Protein AF-A0A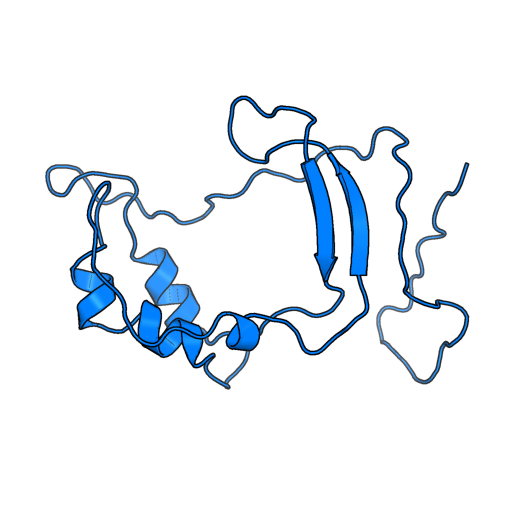212D9N6-F1 (afdb_monomer)

Structure (mmCIF, N/CA/C/O backbone):
data_AF-A0A212D9N6-F1
#
_entry.id   AF-A0A212D9N6-F1
#
loop_
_atom_site.group_PDB
_atom_site.id
_atom_site.type_symbol
_atom_site.label_atom_id
_atom_site.label_alt_id
_atom_site.label_comp_id
_atom_site.label_asym_id
_atom_site.label_entity_id
_atom_site.label_seq_id
_atom_site.pdbx_PDB_ins_code
_atom_site.Cartn_x
_atom_site.Cartn_y
_atom_site.Cartn_z
_atom_site.occupancy
_atom_site.B_iso_or_equiv
_atom_site.auth_seq_id
_atom_site.auth_comp_id
_atom_site.auth_asym_id
_atom_site.auth_atom_id
_atom_site.pdbx_PDB_model_num
ATOM 1 N N . VAL A 1 1 ? 8.526 5.507 9.173 1.00 63.38 1 VAL A N 1
ATOM 2 C CA . VAL A 1 1 ? 9.831 5.031 8.659 1.00 63.38 1 VAL A CA 1
ATOM 3 C C . VAL A 1 1 ? 10.635 4.577 9.859 1.00 63.38 1 VAL A C 1
ATOM 5 O O . VAL A 1 1 ? 10.752 5.368 10.783 1.00 63.38 1 VAL A O 1
ATOM 8 N N . SER A 1 2 ? 11.075 3.321 9.875 1.00 81.31 2 SER A N 1
ATOM 9 C CA . SER A 1 2 ? 11.912 2.747 10.941 1.00 81.31 2 SER A CA 1
ATOM 10 C C . SER A 1 2 ? 13.316 2.475 10.405 1.00 81.31 2 SER A C 1
ATOM 12 O O . SER A 1 2 ? 13.505 2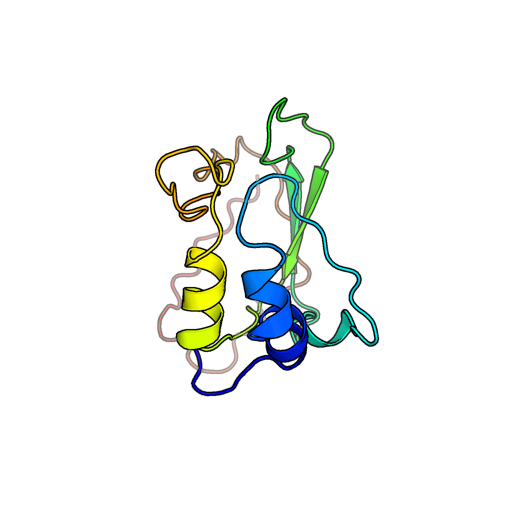.407 9.188 1.00 81.31 2 SER A O 1
ATOM 14 N N . ASP A 1 3 ? 14.274 2.300 11.307 1.00 81.25 3 ASP A N 1
ATOM 15 C CA . ASP A 1 3 ? 15.609 1.793 10.982 1.00 81.25 3 ASP A CA 1
ATOM 16 C C . ASP A 1 3 ? 15.608 0.264 10.811 1.00 81.25 3 ASP A C 1
ATOM 18 O O . ASP A 1 3 ? 16.469 -0.293 10.133 1.00 81.25 3 ASP A O 1
ATOM 22 N N . SER A 1 4 ? 14.599 -0.425 11.359 1.00 84.25 4 SER A N 1
ATOM 23 C CA . SER A 1 4 ? 14.404 -1.864 11.176 1.00 84.25 4 SER A CA 1
ATOM 24 C C . SER A 1 4 ? 13.761 -2.193 9.824 1.00 84.25 4 SER A C 1
ATOM 26 O O . SER A 1 4 ? 12.727 -1.640 9.440 1.00 84.25 4 SER A O 1
ATOM 28 N N . SER A 1 5 ? 14.381 -3.120 9.089 1.00 86.75 5 SER A N 1
ATOM 29 C CA . SER A 1 5 ? 13.873 -3.619 7.808 1.00 86.75 5 SER A CA 1
ATOM 30 C C . SER A 1 5 ? 12.786 -4.669 7.986 1.00 86.75 5 SER A C 1
ATOM 32 O O . SER A 1 5 ? 12.951 -5.587 8.787 1.00 86.75 5 SER A O 1
ATOM 34 N N . ASN A 1 6 ? 11.724 -4.584 7.184 1.00 91.81 6 ASN A N 1
ATOM 35 C CA . ASN A 1 6 ? 10.702 -5.625 7.121 1.00 91.81 6 ASN A CA 1
ATOM 36 C C . ASN A 1 6 ? 11.214 -6.843 6.302 1.00 91.81 6 ASN A C 1
ATOM 38 O O . ASN A 1 6 ? 11.571 -6.652 5.133 1.00 91.81 6 ASN A O 1
ATOM 42 N N . PRO A 1 7 ? 11.268 -8.072 6.857 1.00 91.75 7 PRO A N 1
ATOM 43 C CA . PRO A 1 7 ? 11.833 -9.237 6.164 1.00 91.75 7 PRO A CA 1
ATOM 44 C C . PRO A 1 7 ? 11.077 -9.640 4.892 1.00 91.75 7 PRO A C 1
ATOM 46 O O . PRO A 1 7 ? 11.713 -9.981 3.891 1.00 91.75 7 PRO A O 1
ATOM 49 N N . PHE A 1 8 ? 9.746 -9.524 4.887 1.00 94.38 8 PHE A N 1
ATOM 50 C CA . PHE A 1 8 ? 8.919 -9.780 3.708 1.00 94.38 8 PHE A CA 1
ATOM 51 C C . PHE A 1 8 ? 9.327 -8.864 2.555 1.00 94.38 8 PHE A C 1
ATOM 53 O O . PHE A 1 8 ? 9.619 -9.328 1.452 1.00 94.38 8 PHE A O 1
ATOM 60 N N . LEU A 1 9 ? 9.430 -7.559 2.823 1.00 93.19 9 LEU A N 1
ATOM 61 C CA . LEU A 1 9 ? 9.839 -6.588 1.811 1.00 93.19 9 LEU A CA 1
ATOM 62 C C . LEU A 1 9 ? 11.302 -6.744 1.396 1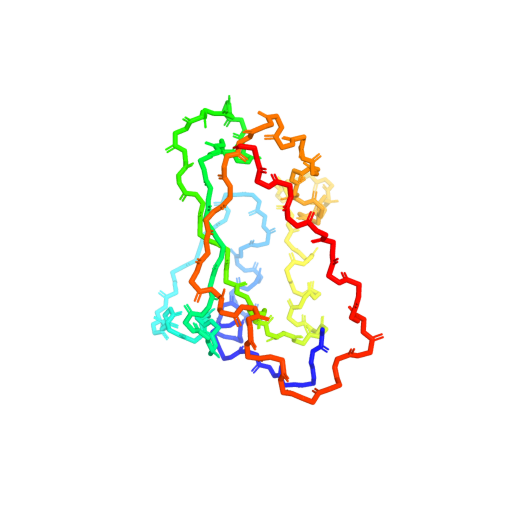.00 93.19 9 LEU A C 1
ATOM 64 O O . LEU A 1 9 ? 11.614 -6.479 0.243 1.00 93.19 9 LEU A O 1
ATOM 68 N N . ASN A 1 10 ? 12.198 -7.207 2.272 1.00 92.06 10 ASN A N 1
ATOM 69 C CA . ASN A 1 10 ? 13.574 -7.518 1.868 1.00 92.06 10 ASN A CA 1
ATOM 70 C C . ASN A 1 10 ? 13.618 -8.636 0.823 1.00 92.06 10 ASN A C 1
ATOM 72 O O . ASN A 1 10 ? 14.399 -8.561 -0.122 1.00 92.06 10 ASN A O 1
ATOM 76 N N . ARG A 1 11 ? 12.776 -9.663 0.976 1.00 92.31 11 ARG A N 1
ATOM 77 C CA . ARG A 1 11 ? 12.683 -10.754 -0.000 1.00 92.31 11 ARG A CA 1
ATOM 78 C C . ARG A 1 11 ? 11.992 -10.312 -1.285 1.00 92.31 11 ARG A C 1
ATOM 80 O O . ARG A 1 11 ? 12.460 -10.661 -2.360 1.00 92.31 11 ARG A O 1
ATOM 87 N N . MET A 1 12 ? 10.931 -9.517 -1.176 1.00 93.25 12 MET A N 1
ATOM 88 C CA . MET A 1 12 ? 10.166 -9.041 -2.331 1.00 93.25 12 MET A CA 1
ATOM 89 C C . MET A 1 12 ? 10.893 -7.954 -3.140 1.00 93.25 12 MET A C 1
ATOM 91 O O . MET A 1 12 ? 10.772 -7.911 -4.356 1.00 93.25 12 MET A O 1
ATOM 95 N N . LEU A 1 13 ? 11.637 -7.060 -2.487 1.00 92.50 13 LEU A N 1
ATOM 96 C CA . LEU A 1 13 ? 12.242 -5.868 -3.100 1.00 92.50 13 LEU A CA 1
ATOM 97 C C . LEU A 1 13 ? 13.772 -5.949 -3.177 1.00 92.50 13 LEU A C 1
ATOM 99 O O . LEU A 1 13 ? 14.449 -4.918 -3.222 1.00 92.50 13 LEU A O 1
ATOM 103 N N . ASN A 1 14 ? 14.336 -7.160 -3.170 1.00 91.31 14 ASN A N 1
ATOM 104 C CA . ASN A 1 14 ? 15.764 -7.337 -3.422 1.00 91.31 14 ASN A CA 1
ATOM 105 C C . ASN A 1 14 ? 16.128 -6.923 -4.859 1.00 91.31 14 ASN A C 1
ATOM 107 O O . ASN A 1 14 ? 15.270 -6.778 -5.733 1.00 91.31 14 ASN A O 1
ATOM 111 N N . ARG A 1 15 ? 17.429 -6.739 -5.103 1.00 90.38 15 ARG A N 1
ATOM 112 C CA . ARG A 1 15 ? 17.956 -6.267 -6.390 1.00 90.38 15 ARG A CA 1
ATOM 113 C C . ARG A 1 15 ? 17.534 -7.151 -7.570 1.00 90.38 15 ARG A C 1
ATOM 115 O O . ARG A 1 15 ? 17.185 -6.626 -8.626 1.00 90.38 15 ARG A O 1
ATOM 122 N N . ASP A 1 16 ? 17.547 -8.466 -7.392 1.00 90.19 16 ASP A N 1
ATOM 123 C CA . ASP A 1 16 ? 17.230 -9.412 -8.466 1.00 90.19 16 ASP A CA 1
ATOM 124 C C . ASP A 1 16 ? 15.751 -9.375 -8.838 1.00 90.19 16 ASP A C 1
ATOM 126 O O . ASP A 1 16 ? 15.406 -9.483 -10.011 1.00 90.19 16 ASP A O 1
ATOM 130 N N . THR A 1 17 ? 14.878 -9.181 -7.851 1.00 92.69 17 THR A N 1
ATOM 131 C CA . THR A 1 17 ? 13.437 -9.083 -8.075 1.00 92.69 17 THR A CA 1
ATOM 132 C C . THR A 1 17 ? 13.095 -7.736 -8.682 1.00 92.69 17 THR A C 1
ATOM 134 O O . THR A 1 17 ? 12.491 -7.699 -9.748 1.00 92.69 17 THR A O 1
ATOM 137 N N . ILE A 1 18 ? 13.518 -6.631 -8.052 1.00 92.50 18 ILE A N 1
ATOM 138 C CA . ILE A 1 18 ? 13.098 -5.281 -8.452 1.00 92.50 18 ILE A CA 1
ATOM 139 C C . ILE A 1 18 ? 13.480 -4.971 -9.901 1.00 92.50 18 ILE A C 1
ATOM 141 O O . ILE A 1 18 ? 12.681 -4.404 -10.634 1.00 92.50 18 ILE A O 1
ATOM 145 N N . THR A 1 19 ? 14.659 -5.421 -10.346 1.00 92.19 19 THR A N 1
ATOM 146 C CA . THR A 1 19 ? 15.127 -5.219 -11.726 1.00 92.19 19 THR A CA 1
ATOM 147 C C . THR A 1 19 ? 14.305 -5.997 -12.752 1.00 92.19 19 THR A C 1
ATOM 149 O O . THR A 1 19 ? 14.168 -5.537 -13.883 1.00 92.19 19 THR A O 1
ATOM 152 N N . ARG A 1 20 ? 13.704 -7.126 -12.358 1.00 94.69 20 ARG A N 1
ATOM 153 C CA . ARG A 1 20 ? 12.852 -7.970 -13.209 1.00 94.69 20 ARG A CA 1
ATOM 154 C C . ARG A 1 20 ? 11.383 -7.568 -13.223 1.00 94.69 20 ARG A C 1
ATOM 156 O O . ARG A 1 20 ? 10.654 -8.131 -14.024 1.00 94.69 20 ARG A O 1
ATOM 163 N N . ILE A 1 21 ? 10.955 -6.663 -12.338 1.00 94.88 21 ILE A N 1
ATOM 164 C CA . ILE A 1 21 ? 9.569 -6.170 -12.243 1.00 94.88 21 ILE A CA 1
ATOM 165 C C . ILE A 1 21 ? 9.468 -4.652 -12.440 1.00 94.88 21 ILE A C 1
ATOM 167 O O . ILE A 1 21 ? 8.518 -4.025 -11.980 1.00 94.88 21 ILE A O 1
ATOM 171 N N . THR A 1 22 ? 10.479 -4.041 -13.064 1.00 95.38 22 THR A N 1
ATOM 172 C CA . THR A 1 22 ? 10.609 -2.578 -13.126 1.00 95.38 22 THR A CA 1
ATOM 173 C C . THR A 1 22 ? 9.488 -1.945 -13.946 1.00 95.38 22 THR A C 1
ATOM 175 O O . THR A 1 22 ? 9.017 -0.867 -13.587 1.00 95.38 22 THR A O 1
ATOM 178 N N . TYR A 1 23 ? 9.069 -2.572 -15.045 1.00 96.44 23 TYR A N 1
ATOM 179 C CA . TYR A 1 23 ? 8.144 -1.986 -16.009 1.00 96.44 23 TYR A CA 1
ATOM 180 C C . TYR A 1 23 ? 6.767 -2.646 -15.980 1.00 96.44 23 TYR A C 1
ATOM 182 O O . TYR A 1 23 ? 6.556 -3.740 -15.456 1.00 96.44 23 TYR A O 1
ATOM 190 N N . LYS A 1 24 ? 5.790 -1.955 -16.569 1.00 95.31 24 LYS A N 1
ATOM 191 C CA . LYS A 1 24 ? 4.420 -2.451 -16.681 1.00 95.31 24 LYS A CA 1
ATOM 192 C C . LYS A 1 24 ? 4.382 -3.819 -17.371 1.00 95.31 24 LYS A C 1
ATOM 194 O O . LYS A 1 24 ? 4.924 -3.973 -18.461 1.00 95.31 24 LYS A O 1
ATOM 199 N N . ASN A 1 25 ? 3.620 -4.740 -16.779 1.00 94.81 25 ASN A N 1
ATOM 200 C CA . ASN A 1 25 ? 3.426 -6.136 -17.199 1.00 94.81 25 ASN A CA 1
ATOM 201 C C . ASN A 1 25 ? 4.626 -7.067 -16.979 1.00 94.81 25 ASN A C 1
ATOM 203 O O . ASN A 1 25 ? 4.515 -8.252 -17.295 1.00 94.81 25 ASN A O 1
ATOM 207 N N . ASP A 1 26 ? 5.726 -6.578 -16.408 1.00 94.94 26 ASP A N 1
ATOM 208 C CA . ASP A 1 26 ? 6.781 -7.463 -15.938 1.00 94.94 26 ASP A CA 1
ATOM 209 C C . ASP A 1 26 ? 6.264 -8.350 -14.793 1.00 94.94 26 ASP A C 1
ATOM 211 O O . ASP A 1 26 ? 5.426 -7.945 -13.981 1.00 94.94 26 ASP A O 1
ATOM 215 N N . ALA A 1 27 ? 6.782 -9.574 -14.710 1.00 93.50 27 ALA A N 1
ATOM 216 C CA . ALA A 1 27 ? 6.417 -10.528 -13.673 1.00 93.50 27 ALA A CA 1
ATOM 217 C C . ALA A 1 27 ? 7.619 -11.385 -13.269 1.00 93.50 27 ALA A C 1
ATOM 219 O O . ALA A 1 27 ? 8.444 -11.771 -14.098 1.00 93.50 27 ALA A O 1
ATOM 220 N N . TYR A 1 28 ? 7.689 -11.725 -11.983 1.00 93.00 28 TYR A N 1
ATOM 221 C CA . TYR A 1 28 ? 8.726 -12.590 -11.433 1.00 93.00 28 TYR A CA 1
ATOM 222 C C . TYR A 1 28 ? 8.140 -13.534 -10.384 1.00 93.00 28 TYR A C 1
ATOM 224 O O . TYR A 1 28 ? 7.363 -13.116 -9.525 1.00 93.00 28 TYR A O 1
ATOM 232 N N . LEU A 1 29 ? 8.508 -14.816 -10.454 1.00 92.81 29 LEU A N 1
ATOM 233 C CA . LEU A 1 29 ? 8.061 -15.815 -9.489 1.00 92.81 29 LEU A CA 1
ATOM 234 C C . LEU A 1 29 ? 8.835 -15.656 -8.177 1.00 92.81 29 LEU A C 1
ATOM 236 O O . LEU A 1 29 ? 10.050 -15.845 -8.139 1.00 92.81 29 LEU A O 1
ATOM 240 N N . LEU A 1 30 ? 8.113 -15.368 -7.097 1.00 91.56 30 LEU A N 1
ATOM 241 C CA . LEU A 1 30 ? 8.654 -15.321 -5.742 1.00 91.56 30 LEU A CA 1
ATOM 242 C C . LEU A 1 30 ? 8.297 -16.593 -4.973 1.00 91.56 30 LEU A C 1
ATOM 244 O O . LEU A 1 30 ? 7.197 -17.127 -5.104 1.00 91.56 30 LEU A O 1
ATOM 248 N N . GLN A 1 31 ? 9.230 -17.066 -4.148 1.00 91.19 31 GLN A N 1
ATOM 249 C CA . GLN A 1 31 ? 9.057 -18.230 -3.278 1.00 91.19 31 GLN A CA 1
ATOM 250 C C . GLN A 1 31 ? 9.436 -17.870 -1.837 1.00 91.19 31 GLN A C 1
ATOM 252 O O . GLN A 1 31 ? 10.237 -16.964 -1.608 1.00 91.19 31 GLN A O 1
ATOM 257 N N . GLY A 1 32 ? 8.862 -18.580 -0.862 1.00 89.50 32 GLY A N 1
ATOM 258 C CA . GLY A 1 32 ? 9.216 -18.412 0.554 1.00 89.50 32 GLY A CA 1
ATOM 259 C C . GLY A 1 32 ? 8.766 -17.084 1.176 1.00 89.50 32 GLY A C 1
ATOM 260 O O . GLY A 1 32 ? 9.440 -16.557 2.058 1.00 89.50 32 GLY A O 1
ATOM 261 N N . LEU A 1 33 ? 7.650 -16.518 0.711 1.00 92.19 33 LEU A N 1
ATOM 262 C CA . LEU A 1 33 ? 7.030 -15.349 1.336 1.00 92.19 33 LEU A CA 1
ATOM 263 C C . LEU A 1 33 ? 6.030 -15.791 2.413 1.00 92.19 33 LEU A C 1
ATOM 265 O O . LEU A 1 33 ? 5.138 -16.586 2.126 1.00 92.19 33 LEU A O 1
ATOM 269 N N . ASN A 1 34 ? 6.152 -15.241 3.625 1.00 92.69 34 ASN A N 1
ATOM 270 C CA . ASN A 1 34 ? 5.163 -15.402 4.692 1.00 92.69 34 ASN A CA 1
ATOM 271 C C . ASN A 1 34 ? 4.382 -14.094 4.892 1.00 92.69 34 ASN A C 1
ATOM 273 O O . ASN A 1 34 ? 4.957 -13.088 5.302 1.00 92.69 34 ASN A O 1
ATOM 277 N N . ILE A 1 35 ? 3.075 -14.113 4.625 1.00 91.12 35 ILE A N 1
ATOM 278 C CA . ILE A 1 35 ? 2.194 -12.938 4.748 1.00 91.12 35 ILE A CA 1
ATOM 279 C C . ILE A 1 35 ? 2.087 -12.449 6.200 1.00 91.12 35 ILE A C 1
ATOM 281 O O . ILE A 1 35 ? 1.890 -11.255 6.419 1.00 91.12 35 ILE A O 1
ATOM 285 N N . GLU A 1 36 ? 2.276 -13.321 7.193 1.00 91.94 36 GLU A N 1
ATOM 286 C CA . GLU A 1 36 ? 2.232 -12.934 8.610 1.00 91.94 36 GLU A CA 1
ATOM 287 C C . GLU A 1 36 ? 3.283 -11.870 8.964 1.00 91.94 36 GLU A C 1
ATOM 289 O O . GLU A 1 36 ? 3.058 -11.052 9.848 1.00 91.94 36 GLU A O 1
ATOM 294 N N . GLU A 1 37 ? 4.394 -11.793 8.226 1.00 91.31 37 GLU A N 1
ATOM 295 C CA . GLU A 1 37 ? 5.429 -10.767 8.421 1.00 91.31 37 GLU A CA 1
ATOM 296 C C . GLU A 1 37 ? 5.013 -9.358 7.954 1.00 91.31 37 GLU A C 1
ATOM 298 O O . GLU A 1 37 ? 5.692 -8.369 8.251 1.00 91.31 37 GLU A O 1
ATOM 303 N N . LEU A 1 38 ? 3.919 -9.251 7.195 1.00 91.88 38 LEU A N 1
ATOM 304 C CA . LEU A 1 38 ? 3.252 -7.984 6.891 1.00 91.88 38 LEU A CA 1
ATOM 305 C C . LEU A 1 38 ? 2.099 -7.692 7.850 1.00 91.88 38 LEU A C 1
ATOM 307 O O . LEU A 1 38 ? 1.536 -6.600 7.803 1.00 91.88 38 LEU A O 1
ATOM 311 N N . TYR A 1 39 ? 1.713 -8.642 8.697 1.00 91.44 39 TYR A N 1
ATOM 312 C CA . TYR A 1 39 ? 0.618 -8.420 9.619 1.00 91.44 39 TYR A CA 1
ATOM 313 C C . TYR A 1 39 ? 1.100 -7.545 10.786 1.00 91.44 39 TYR A C 1
ATOM 315 O O . TYR A 1 39 ? 2.085 -7.884 11.445 1.00 91.44 39 TYR A O 1
ATOM 323 N N . PRO A 1 40 ? 0.458 -6.398 11.070 1.00 91.88 40 PRO A N 1
ATOM 324 C CA . PRO A 1 40 ? 0.843 -5.586 12.213 1.00 91.88 40 PRO A CA 1
ATOM 325 C C . PRO A 1 40 ? 0.598 -6.338 13.523 1.00 91.88 40 PRO A C 1
ATOM 327 O O . PRO A 1 40 ? -0.413 -7.014 13.679 1.00 91.88 40 PRO A O 1
ATOM 330 N N . GLU A 1 41 ? 1.472 -6.153 14.510 1.00 90.31 41 GLU A N 1
ATOM 331 C CA . GLU A 1 41 ? 1.317 -6.726 15.856 1.00 90.31 41 GLU A CA 1
ATOM 332 C C . GLU A 1 41 ? 0.209 -6.002 16.650 1.00 90.31 41 GLU A C 1
ATOM 334 O O . GLU A 1 41 ? 0.461 -5.277 17.618 1.00 90.31 41 GLU A O 1
ATOM 339 N N . THR A 1 42 ? -1.032 -6.114 16.189 1.00 91.25 42 THR A N 1
ATOM 340 C CA . THR A 1 42 ? -2.221 -5.614 16.865 1.00 91.25 42 THR A CA 1
ATOM 341 C C . THR A 1 42 ? -3.437 -6.426 16.440 1.00 91.25 42 THR A C 1
ATOM 343 O O . THR A 1 42 ? -3.560 -6.832 15.288 1.00 91.25 42 THR A O 1
ATOM 346 N N . SER A 1 43 ? -4.362 -6.638 17.368 1.00 92.88 43 SER A N 1
ATOM 347 C CA . SER A 1 43 ? -5.713 -7.108 17.057 1.00 92.88 43 SER A CA 1
ATOM 348 C C . SER A 1 43 ? -6.700 -5.951 16.916 1.00 92.88 43 SER A C 1
ATOM 350 O O . SER A 1 43 ? -7.847 -6.181 16.552 1.00 92.88 43 SER A O 1
ATOM 352 N N . SER A 1 44 ? -6.281 -4.718 17.206 1.00 94.62 44 SER A N 1
ATOM 353 C CA . SER A 1 44 ? -7.128 -3.532 17.153 1.00 94.62 44 SER A CA 1
ATOM 354 C C . SER A 1 44 ? -7.323 -3.065 15.715 1.00 94.62 44 SER A C 1
ATOM 356 O O . SER A 1 44 ? -6.350 -2.861 14.989 1.00 94.62 44 SER A O 1
ATOM 358 N N . PHE A 1 45 ? -8.569 -2.833 15.315 1.00 96.00 45 PHE A N 1
ATOM 359 C CA . PHE A 1 45 ? -8.914 -2.367 13.977 1.00 96.00 45 PHE A CA 1
ATOM 360 C C . PHE A 1 45 ? -10.162 -1.482 13.974 1.00 96.00 45 PHE A C 1
ATOM 362 O O . PHE A 1 45 ? -10.955 -1.447 14.918 1.00 96.00 45 PHE A O 1
ATOM 369 N N . ILE A 1 46 ? -10.345 -0.778 12.865 1.00 96.38 46 ILE A N 1
ATOM 370 C CA . ILE A 1 46 ? -11.553 -0.039 12.514 1.00 96.38 46 ILE A CA 1
ATOM 371 C C . ILE 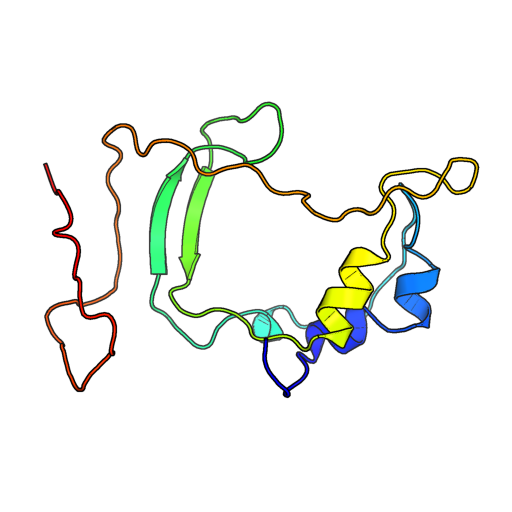A 1 46 ? -12.144 -0.677 11.255 1.00 96.38 46 ILE A C 1
ATOM 373 O O . ILE A 1 46 ? -11.402 -1.076 10.361 1.00 96.38 46 ILE A O 1
ATOM 377 N N . THR A 1 47 ? -13.468 -0.781 11.170 1.00 97.38 47 THR A N 1
ATOM 378 C CA . THR A 1 47 ? -14.166 -1.350 10.014 1.00 97.38 47 THR A CA 1
ATOM 379 C C . THR A 1 47 ? -15.370 -0.516 9.591 1.00 97.38 47 THR A C 1
ATOM 381 O O . THR A 1 47 ? -16.039 0.092 10.431 1.00 97.38 47 THR A O 1
ATOM 384 N N . TYR A 1 48 ? -15.601 -0.444 8.279 1.00 96.44 48 TYR A N 1
ATOM 385 C CA . TYR A 1 48 ? -16.718 0.274 7.664 1.00 96.44 48 TYR A CA 1
ATOM 386 C C . TYR A 1 48 ? -16.989 -0.231 6.238 1.00 96.44 48 TYR A C 1
ATOM 388 O O . TYR A 1 48 ? -16.086 -0.742 5.567 1.00 96.44 48 TYR A O 1
ATOM 396 N N . ASP A 1 49 ? -18.210 -0.013 5.758 1.00 96.50 49 ASP A N 1
ATOM 397 C CA . ASP A 1 49 ? -18.612 -0.348 4.390 1.00 96.50 49 ASP A CA 1
ATOM 398 C C . ASP A 1 49 ? -18.158 0.754 3.422 1.00 96.50 49 ASP A C 1
ATOM 400 O O . ASP A 1 49 ? -18.309 1.958 3.669 1.00 96.50 49 ASP A O 1
ATOM 404 N N . GLY A 1 50 ? -17.573 0.377 2.294 1.00 96.12 50 GLY A N 1
ATOM 405 C CA . GLY A 1 50 ? -17.027 1.329 1.340 1.00 96.12 50 GLY A CA 1
ATOM 406 C C . GLY A 1 50 ? -16.906 0.786 -0.072 1.00 96.12 50 GLY A C 1
ATOM 407 O O . GLY A 1 50 ? -17.515 -0.211 -0.449 1.00 96.12 50 GLY A O 1
ATOM 408 N N . SER A 1 51 ? -16.101 1.485 -0.869 1.00 97.19 51 SER A N 1
ATOM 409 C CA . SER A 1 51 ? -15.845 1.141 -2.264 1.00 97.19 51 SER A CA 1
ATOM 410 C C . SER A 1 51 ? -14.429 0.653 -2.506 1.00 97.19 51 SER A C 1
ATOM 412 O O . SER A 1 51 ? -13.525 0.864 -1.693 1.00 97.19 51 SER A O 1
ATOM 414 N N . MET A 1 52 ? -14.232 0.039 -3.671 1.00 97.38 52 MET A N 1
ATOM 415 C CA . MET A 1 52 ? -12.908 -0.141 -4.253 1.00 97.38 52 MET A CA 1
ATOM 416 C C . MET A 1 52 ? -12.218 1.223 -4.443 1.00 97.38 52 MET A C 1
ATOM 418 O O . MET A 1 52 ? -12.835 2.218 -4.834 1.00 97.38 52 MET A O 1
ATOM 422 N N . THR A 1 53 ? -10.913 1.282 -4.176 1.00 97.00 53 THR A N 1
ATOM 423 C CA . THR A 1 53 ? -10.086 2.487 -4.389 1.00 97.00 53 THR A CA 1
ATOM 424 C C . THR A 1 53 ? -9.577 2.623 -5.822 1.00 97.00 53 THR A C 1
ATOM 426 O O . THR A 1 53 ? -8.951 3.628 -6.149 1.00 97.00 53 THR A O 1
ATOM 429 N N . ILE A 1 54 ? -9.882 1.644 -6.673 1.00 96.38 54 ILE A N 1
ATOM 430 C CA . ILE A 1 54 ? -9.591 1.634 -8.104 1.00 96.38 54 ILE A CA 1
ATOM 431 C C . ILE A 1 54 ? -10.902 1.669 -8.905 1.00 96.38 54 ILE A C 1
ATOM 433 O O . ILE A 1 54 ? -11.914 1.133 -8.434 1.00 96.38 54 ILE A O 1
ATOM 437 N N . PRO A 1 55 ? -10.914 2.274 -10.107 1.00 96.88 55 PRO A N 1
ATOM 438 C CA . PRO A 1 55 ? -12.064 2.209 -11.003 1.00 96.88 55 PRO A CA 1
ATOM 439 C C . PRO A 1 55 ? -12.513 0.759 -11.255 1.00 96.88 55 PRO A C 1
ATOM 441 O O . PRO A 1 55 ? -11.657 -0.120 -11.372 1.00 96.88 55 PRO A O 1
ATOM 444 N N . PRO A 1 56 ? -13.829 0.490 -11.348 1.00 96.50 56 PRO A N 1
ATOM 445 C CA . PRO A 1 56 ? -14.948 1.443 -11.412 1.00 96.50 56 PRO A CA 1
ATOM 446 C C . PRO A 1 56 ? -15.525 1.862 -10.041 1.00 96.50 56 PRO A C 1
ATOM 448 O O . PRO A 1 56 ? -16.642 2.365 -9.980 1.00 96.50 56 PRO A O 1
ATOM 451 N N . CYS A 1 57 ? -14.776 1.699 -8.944 1.00 95.62 57 CYS A N 1
ATOM 452 C CA . CYS A 1 57 ? -15.141 2.202 -7.611 1.00 95.62 57 CYS A CA 1
ATOM 453 C C . CYS A 1 57 ? -16.426 1.591 -7.013 1.00 95.62 57 CYS A C 1
ATOM 455 O O . CYS A 1 57 ? -17.146 2.279 -6.290 1.00 95.62 57 CYS A O 1
ATOM 457 N N . TYR A 1 58 ? -16.715 0.312 -7.279 1.00 97.38 58 TYR A N 1
ATOM 458 C CA . TYR A 1 58 ? -17.903 -0.364 -6.739 1.00 97.38 58 TYR A CA 1
ATOM 459 C C . TYR A 1 58 ? -17.949 -0.359 -5.207 1.00 97.38 58 TYR A C 1
ATOM 461 O O . TYR A 1 58 ? -16.936 -0.623 -4.557 1.00 97.38 58 TYR A O 1
ATOM 469 N N . GLU A 1 59 ? -19.133 -0.108 -4.643 1.00 96.50 59 GLU A N 1
ATOM 470 C CA . GLU A 1 59 ? -19.431 -0.084 -3.200 1.00 96.50 59 GLU A CA 1
ATOM 471 C C . GLU A 1 59 ? -19.686 -1.489 -2.633 1.00 96.50 59 GLU A C 1
ATOM 473 O O . GLU A 1 59 ? -20.740 -1.787 -2.084 1.00 96.50 59 GLU A O 1
ATOM 478 N N . THR A 1 60 ? -18.720 -2.386 -2.818 1.00 96.19 60 THR A N 1
ATOM 479 C CA . THR A 1 60 ? -18.825 -3.801 -2.419 1.00 96.19 60 THR A CA 1
ATOM 480 C C . THR A 1 60 ? -17.770 -4.210 -1.390 1.00 96.19 60 THR A C 1
ATOM 482 O O . THR A 1 60 ? -17.588 -5.399 -1.134 1.00 96.19 60 THR A O 1
ATOM 485 N N . ALA A 1 61 ? -17.022 -3.251 -0.836 1.00 96.56 61 ALA A N 1
ATOM 486 C CA . ALA A 1 61 ? -15.891 -3.523 0.043 1.00 96.56 61 ALA A CA 1
ATOM 487 C C . ALA A 1 61 ? -16.264 -3.328 1.517 1.00 96.56 61 ALA A C 1
ATOM 489 O O . ALA A 1 61 ? -16.694 -2.247 1.910 1.00 96.56 61 ALA A O 1
ATOM 490 N N . ASN A 1 62 ? -15.997 -4.337 2.346 1.00 97.00 62 ASN A N 1
ATOM 491 C CA . ASN A 1 62 ? -15.974 -4.199 3.803 1.00 97.00 62 ASN A CA 1
ATOM 492 C C . ASN A 1 62 ? -14.526 -3.940 4.230 1.00 97.00 62 ASN A C 1
ATOM 494 O O . ASN A 1 62 ? -13.685 -4.839 4.164 1.00 97.00 62 ASN A O 1
ATOM 498 N N . TRP A 1 63 ? -14.206 -2.707 4.618 1.00 97.62 63 TRP A N 1
ATOM 499 C CA . TRP A 1 63 ? -12.839 -2.328 4.969 1.00 97.62 63 TRP A CA 1
ATOM 500 C C . TRP A 1 63 ? -12.490 -2.764 6.389 1.00 97.62 63 TRP A C 1
ATOM 502 O O . TRP A 1 63 ? -13.282 -2.574 7.308 1.00 97.62 63 TRP A O 1
ATOM 512 N N . ILE A 1 64 ? -11.277 -3.285 6.581 1.00 97.06 64 ILE A N 1
ATOM 513 C CA . ILE A 1 64 ? -10.661 -3.526 7.892 1.00 97.06 64 ILE A CA 1
ATOM 514 C C . ILE A 1 64 ? -9.323 -2.783 7.910 1.00 97.06 64 ILE A C 1
ATOM 516 O O . ILE A 1 64 ? -8.417 -3.101 7.144 1.00 97.06 64 ILE A O 1
ATOM 520 N N . ILE A 1 65 ? -9.209 -1.770 8.767 1.00 96.06 65 ILE A N 1
ATOM 521 C CA . ILE A 1 65 ? -8.015 -0.936 8.918 1.00 96.06 65 ILE A CA 1
ATOM 522 C C . ILE A 1 65 ? -7.380 -1.229 10.274 1.00 96.06 65 ILE A C 1
ATOM 524 O O . ILE A 1 65 ? -7.954 -0.913 11.316 1.00 96.06 65 ILE A O 1
ATOM 528 N N . MET A 1 66 ? -6.182 -1.809 10.260 1.00 95.81 66 MET A N 1
ATOM 529 C CA . MET A 1 66 ? -5.423 -2.143 11.467 1.00 95.81 66 MET A CA 1
ATOM 530 C C . MET A 1 66 ? -4.925 -0.882 12.188 1.00 95.81 66 MET A C 1
ATOM 532 O O . MET A 1 66 ? -4.409 0.042 11.563 1.00 95.81 66 MET A O 1
ATOM 536 N N . ASN A 1 67 ? -5.013 -0.859 13.520 1.00 92.75 67 ASN A N 1
ATOM 537 C CA . ASN A 1 67 ? -4.650 0.285 14.371 1.00 92.75 67 ASN A CA 1
ATOM 538 C C . ASN A 1 67 ? -3.138 0.386 14.675 1.00 92.75 67 ASN A C 1
ATOM 540 O O . ASN A 1 67 ? -2.718 1.083 15.597 1.00 92.75 67 ASN A O 1
ATOM 544 N N . LYS A 1 68 ? -2.302 -0.340 13.930 1.00 91.94 68 LYS A N 1
ATOM 545 C CA . LYS A 1 68 ? -0.840 -0.277 14.011 1.00 91.94 68 LYS A CA 1
ATOM 546 C C . LYS A 1 68 ? -0.285 -0.396 12.592 1.00 91.94 68 LYS A C 1
ATOM 548 O O . LYS A 1 68 ? -0.711 -1.292 11.865 1.00 91.94 68 LYS A O 1
ATOM 553 N N . PRO A 1 69 ? 0.632 0.487 12.172 1.00 92.44 69 PRO A N 1
ATOM 554 C CA . PRO A 1 69 ? 1.262 0.373 10.866 1.00 92.44 69 PRO A CA 1
ATOM 555 C C . PRO A 1 69 ? 2.347 -0.709 10.867 1.00 92.44 69 PRO A C 1
ATOM 557 O O . PRO A 1 69 ? 2.934 -1.026 11.904 1.00 92.44 69 PRO A O 1
ATOM 560 N N . VAL A 1 70 ? 2.682 -1.203 9.675 1.00 92.31 70 VAL A N 1
ATOM 561 C CA . VAL A 1 70 ? 3.946 -1.909 9.438 1.00 92.31 70 VAL A CA 1
ATOM 562 C C . VAL A 1 70 ? 5.030 -0.875 9.180 1.00 92.31 70 VAL A C 1
ATOM 564 O O . VAL A 1 70 ? 4.865 0.033 8.361 1.00 92.31 70 VAL A O 1
ATOM 567 N N . TYR A 1 71 ? 6.155 -1.010 9.870 1.00 91.25 71 TYR A N 1
ATOM 568 C CA . TYR A 1 71 ? 7.295 -0.136 9.657 1.00 91.25 71 TYR A CA 1
ATOM 569 C C . TYR A 1 71 ? 8.240 -0.708 8.604 1.00 91.25 71 TYR A C 1
ATOM 571 O O . TYR A 1 71 ? 8.508 -1.906 8.570 1.00 91.25 71 TYR A O 1
ATOM 579 N N . ILE A 1 72 ? 8.753 0.181 7.757 1.00 93.69 72 ILE A N 1
ATOM 580 C CA . ILE A 1 72 ? 9.685 -0.136 6.675 1.00 93.69 72 ILE A CA 1
ATOM 581 C C . ILE A 1 72 ? 10.820 0.889 6.667 1.00 93.69 72 ILE A C 1
ATOM 583 O O . ILE A 1 72 ? 10.655 2.017 7.167 1.00 93.69 72 ILE A O 1
ATOM 587 N N . THR A 1 73 ? 11.952 0.520 6.070 1.00 94.81 73 THR A N 1
ATOM 588 C CA . THR A 1 73 ? 13.101 1.424 5.927 1.00 94.81 73 THR A CA 1
ATOM 589 C C . THR A 1 73 ? 12.914 2.396 4.770 1.00 94.81 73 THR A C 1
ATOM 591 O O . THR A 1 73 ? 12.117 2.189 3.851 1.00 94.81 73 THR A O 1
ATOM 594 N N . ARG A 1 74 ? 13.710 3.473 4.777 1.00 93.81 74 ARG A N 1
ATOM 595 C CA . ARG A 1 74 ? 13.773 4.421 3.652 1.00 93.81 74 ARG A CA 1
ATOM 596 C C . ARG A 1 74 ? 14.180 3.734 2.354 1.00 93.81 74 ARG A C 1
ATOM 598 O O . ARG A 1 74 ? 13.630 4.064 1.310 1.00 93.81 74 ARG A O 1
ATOM 605 N N . MET A 1 75 ? 15.106 2.778 2.430 1.00 92.75 75 MET A N 1
ATOM 606 C CA . MET A 1 75 ? 15.560 2.015 1.268 1.00 92.75 75 MET A CA 1
ATOM 607 C C . MET A 1 75 ? 14.428 1.177 0.676 1.00 92.75 75 MET A C 1
ATOM 609 O O . MET A 1 75 ? 14.199 1.256 -0.523 1.00 92.75 75 MET A O 1
ATOM 613 N N . GLN A 1 76 ? 13.663 0.462 1.507 1.00 93.62 76 GLN A N 1
ATOM 614 C CA . GLN A 1 76 ? 12.498 -0.305 1.047 1.00 93.62 76 GLN A CA 1
ATOM 615 C C . GLN A 1 76 ? 11.456 0.597 0.372 1.00 93.62 76 GLN A C 1
ATOM 617 O O . GLN A 1 76 ? 10.963 0.280 -0.708 1.00 93.62 76 GLN A O 1
ATOM 622 N N . MET A 1 77 ? 11.172 1.760 0.968 1.00 93.75 77 MET A N 1
ATOM 623 C CA . MET A 1 77 ? 10.268 2.743 0.366 1.00 93.75 77 MET A CA 1
ATOM 624 C C . MET A 1 77 ? 10.803 3.286 -0.966 1.00 93.75 77 MET A C 1
ATOM 626 O O . MET A 1 77 ? 10.037 3.495 -1.902 1.00 93.75 77 MET A O 1
ATOM 630 N N . HIS A 1 78 ? 12.111 3.527 -1.066 1.00 92.69 78 HIS A N 1
ATOM 631 C CA . HIS A 1 78 ? 12.730 3.988 -2.304 1.00 92.69 78 HIS A CA 1
ATOM 632 C C . HIS A 1 78 ? 12.643 2.926 -3.404 1.00 92.69 78 HIS A C 1
ATOM 634 O O . HIS A 1 78 ? 12.255 3.269 -4.515 1.00 92.69 78 HIS A O 1
ATOM 640 N N . SER A 1 79 ? 12.888 1.649 -3.089 1.00 94.00 79 SER A N 1
ATOM 641 C CA . SER A 1 79 ? 12.747 0.545 -4.047 1.00 94.00 79 SER A CA 1
ATOM 642 C C . SER A 1 79 ? 11.348 0.482 -4.665 1.00 94.00 79 SER A C 1
ATOM 644 O O . SER A 1 79 ? 11.232 0.314 -5.872 1.00 94.00 79 SER A O 1
ATOM 646 N N . LEU A 1 80 ? 10.285 0.698 -3.879 1.00 93.94 80 LEU A N 1
ATOM 647 C CA . LEU A 1 80 ? 8.912 0.757 -4.406 1.00 93.94 80 LEU A CA 1
ATOM 648 C C . LEU A 1 80 ? 8.714 1.900 -5.414 1.00 93.94 80 LEU A C 1
ATOM 650 O O . LEU A 1 80 ? 7.987 1.750 -6.390 1.00 93.94 80 LEU A O 1
ATOM 654 N N . ARG A 1 81 ? 9.381 3.040 -5.203 1.00 93.44 81 ARG A N 1
ATOM 655 C CA . ARG A 1 81 ? 9.289 4.216 -6.085 1.00 93.44 81 ARG A CA 1
ATOM 656 C C . ARG A 1 81 ? 10.103 4.084 -7.376 1.00 93.44 81 ARG A C 1
ATOM 658 O O . ARG A 1 81 ? 9.916 4.899 -8.281 1.00 93.44 81 ARG A O 1
ATOM 665 N N . LEU A 1 82 ? 10.977 3.078 -7.471 1.00 92.75 82 LEU A N 1
ATOM 666 C CA . LEU A 1 82 ? 11.734 2.751 -8.685 1.00 92.75 82 LEU A CA 1
ATOM 667 C C . LEU A 1 82 ? 10.923 1.932 -9.700 1.00 92.75 82 LEU A C 1
ATOM 669 O O . LEU A 1 82 ? 11.393 1.720 -10.814 1.00 92.75 82 LEU A O 1
ATOM 673 N N . LEU A 1 83 ? 9.712 1.500 -9.347 1.00 95.56 83 LEU A N 1
ATOM 674 C CA . LEU A 1 83 ? 8.792 0.851 -10.278 1.00 95.56 83 LEU A CA 1
ATOM 675 C C . LEU A 1 83 ? 8.193 1.872 -11.254 1.00 95.56 83 LEU A C 1
ATOM 677 O O . LEU A 1 83 ? 7.922 3.015 -10.878 1.00 95.56 83 LEU A O 1
ATOM 681 N N . SER A 1 84 ? 7.955 1.450 -12.494 1.00 96.25 84 SER A N 1
ATOM 682 C CA . SER A 1 84 ? 7.424 2.269 -13.583 1.00 96.25 84 SER A CA 1
ATOM 683 C C . SER A 1 84 ? 6.002 1.854 -13.959 1.00 96.25 84 SER A C 1
ATOM 685 O O . SER A 1 84 ? 5.683 0.674 -14.079 1.00 96.25 84 SER A O 1
ATOM 687 N N . GLN A 1 85 ? 5.142 2.839 -14.212 1.00 95.31 85 GLN A N 1
ATOM 688 C CA . GLN A 1 85 ? 3.797 2.643 -14.769 1.00 95.31 85 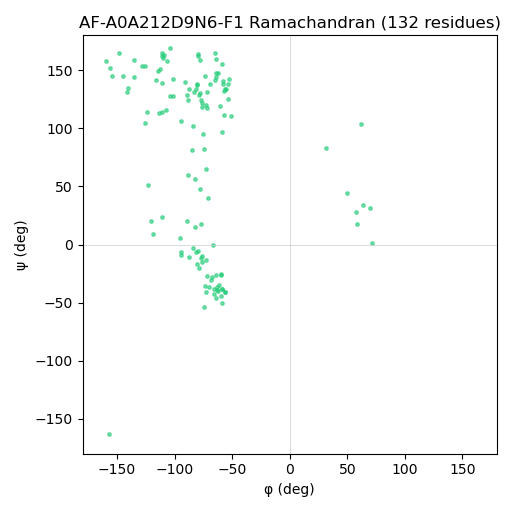GLN A CA 1
ATOM 689 C C . GLN A 1 85 ? 3.817 2.345 -16.275 1.00 95.31 85 GLN A C 1
ATOM 691 O O . GLN A 1 85 ? 2.814 1.909 -16.842 1.00 95.31 85 GLN A O 1
ATOM 696 N N . ASN A 1 86 ? 4.950 2.606 -16.923 1.00 96.06 86 ASN A N 1
ATOM 697 C CA . ASN A 1 86 ? 5.119 2.540 -18.365 1.00 96.06 86 ASN A CA 1
ATOM 698 C C . ASN A 1 86 ? 5.886 1.285 -18.795 1.00 96.06 86 ASN A C 1
ATOM 700 O O . ASN A 1 86 ? 6.463 0.570 -17.974 1.00 96.06 86 ASN A O 1
ATOM 704 N N . GLN A 1 87 ? 5.894 1.027 -20.102 1.00 94.75 87 GLN A N 1
ATOM 705 C CA . GLN A 1 87 ? 6.717 -0.019 -20.720 1.00 94.75 87 GLN A CA 1
ATOM 706 C C . GLN A 1 87 ? 8.179 0.442 -20.900 1.00 94.75 87 GLN A C 1
ATOM 708 O O . GLN A 1 87 ? 8.429 1.650 -20.888 1.00 94.75 87 GLN A O 1
ATOM 713 N N . PRO A 1 88 ? 9.142 -0.474 -21.140 1.00 92.12 88 PRO A N 1
ATOM 714 C CA . PRO A 1 88 ? 10.561 -0.123 -21.297 1.00 92.12 88 PRO A CA 1
ATOM 715 C C . PRO A 1 88 ? 10.867 0.839 -22.455 1.00 92.12 88 PRO A C 1
ATOM 717 O O . PRO A 1 88 ? 11.863 1.553 -22.421 1.00 92.12 88 PRO A O 1
ATOM 720 N N . SER A 1 89 ? 10.023 0.864 -23.490 1.00 93.56 89 SER A N 1
ATOM 721 C CA . SER A 1 89 ? 10.171 1.734 -24.666 1.00 93.56 89 SER A CA 1
ATOM 722 C C . SER A 1 89 ? 9.707 3.178 -24.438 1.00 93.56 89 SER A C 1
ATOM 724 O O . SER A 1 89 ? 9.846 4.01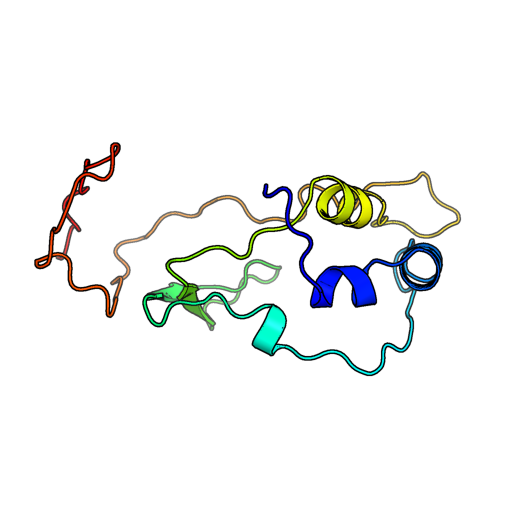7 -25.327 1.00 93.56 89 SER A O 1
ATOM 726 N N . GLN A 1 90 ? 9.125 3.474 -23.276 1.00 95.19 90 GLN A N 1
ATOM 727 C CA . GLN A 1 90 ? 8.550 4.772 -22.939 1.00 95.19 90 GLN A CA 1
ATOM 728 C C . GLN A 1 90 ? 9.392 5.479 -21.875 1.00 95.19 90 GLN A C 1
ATOM 730 O O . GLN A 1 90 ? 10.145 4.854 -21.130 1.00 95.19 90 GLN A O 1
ATOM 735 N N . ILE A 1 91 ? 9.229 6.800 -21.772 1.00 94.06 91 ILE A N 1
ATOM 736 C CA . ILE A 1 91 ? 9.860 7.584 -20.706 1.00 94.06 91 ILE A CA 1
ATOM 737 C C . ILE A 1 91 ? 9.421 7.015 -19.354 1.00 94.06 91 ILE A C 1
ATOM 739 O O . ILE A 1 91 ? 8.231 6.769 -19.126 1.00 94.06 91 ILE A O 1
ATOM 743 N N . PHE A 1 92 ? 10.397 6.810 -18.470 1.00 94.88 92 PHE A N 1
ATOM 744 C CA . PHE A 1 92 ? 10.164 6.317 -17.121 1.00 94.88 92 PHE A CA 1
ATOM 745 C C . PHE A 1 92 ? 9.134 7.193 -16.401 1.00 94.88 92 PHE A C 1
ATOM 747 O O . PHE A 1 92 ? 9.308 8.407 -16.281 1.00 94.88 92 PHE A O 1
ATOM 754 N N . LEU A 1 93 ? 8.074 6.561 -15.904 1.00 94.94 93 LEU A N 1
ATOM 755 C CA . LEU A 1 93 ? 7.027 7.211 -15.129 1.00 94.94 93 LEU A CA 1
ATOM 756 C C . LEU A 1 93 ? 6.883 6.453 -13.819 1.00 94.94 93 LEU A C 1
ATOM 758 O O . LEU A 1 93 ? 6.332 5.356 -13.805 1.00 94.94 93 LEU A O 1
ATOM 762 N N . SER A 1 94 ? 7.394 7.033 -12.733 1.00 94.81 94 SER A N 1
ATOM 763 C CA . SER A 1 94 ? 7.366 6.394 -11.415 1.00 94.81 94 SER A CA 1
ATOM 764 C C . SER A 1 94 ? 5.943 5.980 -11.030 1.00 94.81 94 SER A C 1
ATOM 766 O O . SER A 1 94 ? 4.995 6.746 -11.192 1.00 94.81 94 SER A O 1
ATOM 768 N N . MET A 1 95 ? 5.796 4.788 -10.454 1.00 94.62 95 MET A N 1
ATOM 769 C CA . MET A 1 95 ? 4.559 4.289 -9.840 1.00 94.62 95 MET A CA 1
ATOM 770 C C . MET A 1 95 ? 4.301 4.899 -8.448 1.00 94.62 95 MET A C 1
ATOM 772 O O . MET A 1 95 ? 3.523 4.374 -7.656 1.00 94.62 95 MET A O 1
ATOM 776 N N . SER A 1 96 ? 4.959 6.016 -8.135 1.00 94.19 96 SER A N 1
ATOM 777 C CA . SER A 1 96 ? 4.659 6.814 -6.948 1.00 94.19 96 SER A CA 1
ATOM 778 C C . SER A 1 96 ? 3.247 7.404 -7.018 1.00 94.19 96 SER A C 1
ATOM 780 O O . SER A 1 96 ? 2.658 7.523 -8.090 1.00 94.19 96 SER A O 1
ATOM 782 N N . ASP A 1 97 ? 2.714 7.778 -5.853 1.00 93.50 97 ASP A N 1
ATOM 783 C CA . ASP A 1 97 ? 1.421 8.458 -5.704 1.00 93.50 97 ASP A CA 1
ATOM 784 C C . ASP A 1 97 ? 0.220 7.688 -6.288 1.00 93.50 97 ASP A C 1
ATOM 786 O O . ASP A 1 97 ? -0.812 8.254 -6.639 1.00 93.50 97 ASP A O 1
ATOM 790 N N . ASN A 1 98 ? 0.326 6.358 -6.321 1.00 95.62 98 ASN A N 1
ATOM 791 C CA . ASN A 1 98 ? -0.707 5.419 -6.753 1.00 95.62 98 ASN A CA 1
ATOM 792 C C . ASN A 1 98 ? -1.796 5.190 -5.681 1.00 95.62 98 ASN A C 1
ATOM 794 O O . ASN A 1 98 ? -2.158 4.054 -5.372 1.00 95.62 98 ASN A O 1
ATOM 798 N N . PHE A 1 99 ? -2.326 6.270 -5.101 1.00 96.31 99 PHE A N 1
ATOM 799 C CA . PHE A 1 99 ? -3.373 6.227 -4.078 1.00 96.31 99 PHE A CA 1
ATOM 800 C C . PHE A 1 99 ? -4.585 7.082 -4.461 1.00 96.31 99 PHE A C 1
ATOM 802 O O . PHE A 1 99 ? -4.486 8.076 -5.177 1.00 96.31 99 PHE A O 1
ATOM 809 N N . ARG A 1 100 ? -5.757 6.712 -3.938 1.00 97.12 100 ARG A N 1
ATOM 810 C CA . ARG A 1 100 ? -6.983 7.508 -4.062 1.00 97.12 100 ARG A CA 1
ATOM 811 C C . ARG A 1 100 ? -7.053 8.533 -2.916 1.00 97.12 100 ARG A C 1
ATOM 813 O O . ARG A 1 100 ? -6.847 8.136 -1.767 1.00 97.12 100 ARG A O 1
ATOM 820 N N . PRO A 1 101 ? -7.383 9.814 -3.173 1.00 97.38 101 PRO A N 1
ATOM 821 C CA . PRO A 1 101 ? -7.592 10.805 -2.117 1.00 97.38 101 PRO A CA 1
ATOM 822 C C . PRO A 1 101 ? -8.700 10.410 -1.135 1.00 97.38 101 PRO A C 1
ATOM 824 O O . PRO A 1 101 ? -9.638 9.691 -1.495 1.00 97.38 101 PRO A O 1
ATOM 827 N N . VAL A 1 102 ? -8.630 10.942 0.089 1.00 96.19 102 VAL A N 1
ATOM 828 C CA . VAL A 1 102 ? -9.655 10.734 1.124 1.00 96.19 102 VAL A CA 1
ATOM 829 C C . VAL A 1 102 ? -11.028 11.161 0.602 1.00 96.19 102 VAL A C 1
ATOM 831 O O . VAL A 1 102 ? -11.173 12.220 -0.004 1.00 96.19 102 VAL A O 1
ATOM 834 N N . GLN A 1 103 ? -12.031 10.318 0.833 1.00 96.25 103 GLN A N 1
ATOM 835 C CA . GLN A 1 103 ? -13.420 10.563 0.451 1.00 96.25 103 GLN A CA 1
ATOM 836 C C . GLN A 1 103 ? -14.257 10.898 1.690 1.00 96.25 103 GLN A C 1
ATOM 838 O O . GLN A 1 103 ? -13.894 10.541 2.813 1.00 96.25 103 GLN A O 1
ATOM 843 N N . SER A 1 104 ? -15.392 11.565 1.493 1.00 95.19 104 SER A N 1
ATOM 844 C CA . SER A 1 104 ? -16.309 11.900 2.581 1.00 95.19 104 SER A CA 1
ATOM 845 C C . SER A 1 104 ? -16.884 10.648 3.257 1.00 95.19 104 SER A C 1
ATOM 847 O O . SER A 1 104 ? -17.114 9.606 2.636 1.00 95.19 104 SER A O 1
ATOM 849 N N . LEU A 1 105 ? -17.150 10.743 4.562 1.00 90.94 105 LEU A N 1
ATOM 850 C CA . LEU A 1 105 ? -17.712 9.626 5.325 1.00 90.94 105 LEU A CA 1
ATOM 851 C C . LEU A 1 105 ? -19.187 9.364 4.981 1.00 90.94 105 LEU A C 1
ATOM 853 O O . LEU A 1 105 ? -19.628 8.224 5.077 1.00 90.94 105 LEU A O 1
ATOM 857 N N . ASN A 1 106 ? -19.935 10.382 4.541 1.00 91.56 106 ASN A N 1
ATOM 858 C CA . ASN A 1 106 ? -21.346 10.280 4.136 1.00 91.56 106 ASN A CA 1
ATOM 859 C C . ASN A 1 106 ? -22.235 9.562 5.170 1.00 91.56 106 ASN A C 1
ATOM 861 O O . ASN A 1 106 ? -23.045 8.716 4.813 1.00 91.56 106 ASN A O 1
ATOM 865 N N . ASN A 1 107 ? -22.070 9.887 6.458 1.00 89.19 107 ASN A N 1
ATOM 866 C CA . ASN A 1 107 ? -22.836 9.309 7.574 1.00 89.19 107 ASN A CA 1
ATOM 867 C C . ASN A 1 107 ? -22.733 7.779 7.722 1.00 89.19 107 ASN A C 1
ATOM 869 O O . ASN A 1 107 ? -23.557 7.174 8.404 1.00 89.19 107 ASN A O 1
ATOM 873 N N . ARG A 1 108 ? -21.731 7.139 7.111 1.00 88.31 108 ARG A N 1
ATOM 874 C CA . ARG A 1 108 ? -21.492 5.706 7.302 1.00 88.31 108 ARG A CA 1
ATOM 875 C C . ARG A 1 108 ? -21.099 5.411 8.744 1.00 88.31 108 ARG A C 1
ATOM 877 O O . ARG A 1 108 ? -20.334 6.157 9.358 1.00 88.31 108 ARG A O 1
ATOM 884 N N . CYS A 1 109 ? -21.597 4.292 9.261 1.00 89.19 109 CYS A N 1
ATOM 885 C CA . CYS A 1 109 ? -21.236 3.814 10.586 1.00 89.19 109 CYS A CA 1
ATOM 886 C C . CYS A 1 109 ? -19.800 3.275 10.573 1.00 89.19 109 CYS A C 1
ATOM 888 O O . CYS A 1 109 ? -19.434 2.467 9.720 1.00 89.19 109 CYS A O 1
ATOM 890 N N . ILE A 1 110 ? -19.000 3.710 11.544 1.00 93.12 110 ILE A N 1
ATOM 891 C CA . ILE A 1 110 ? -17.663 3.177 11.792 1.00 93.12 110 ILE A CA 1
ATOM 892 C C . ILE A 1 110 ? -17.746 2.267 13.012 1.00 93.12 110 ILE A C 1
ATOM 894 O O . ILE A 1 110 ? -18.231 2.671 14.069 1.00 93.12 110 ILE A O 1
ATOM 898 N N . ARG A 1 111 ? -17.247 1.039 12.876 1.00 94.00 111 ARG A N 1
ATOM 899 C CA . ARG A 1 111 ? -17.189 0.052 13.957 1.00 94.00 111 ARG A CA 1
ATOM 900 C C . ARG A 1 111 ? -15.734 -0.205 14.325 1.00 94.00 111 ARG A C 1
ATOM 902 O O . ARG A 1 111 ? -14.839 -0.085 13.494 1.00 94.00 111 ARG A O 1
ATOM 909 N N . THR A 1 112 ? -15.474 -0.565 15.573 1.00 95.81 112 THR A N 1
ATOM 910 C CA . THR A 1 112 ? -14.118 -0.870 16.037 1.00 95.81 112 THR A CA 1
ATOM 911 C C . THR A 1 112 ? -14.165 -1.776 17.256 1.00 95.81 112 THR A C 1
ATOM 913 O O . THR A 1 112 ? -15.132 -1.749 18.014 1.00 95.81 112 THR A O 1
ATOM 916 N N . ASN A 1 113 ? -13.120 -2.578 17.442 1.00 94.19 113 ASN A N 1
ATOM 917 C CA . ASN A 1 113 ? -12.889 -3.343 18.665 1.00 94.19 113 ASN A CA 1
ATOM 918 C C . ASN A 1 113 ? -11.954 -2.618 19.654 1.00 94.19 113 ASN A C 1
ATOM 920 O O . AS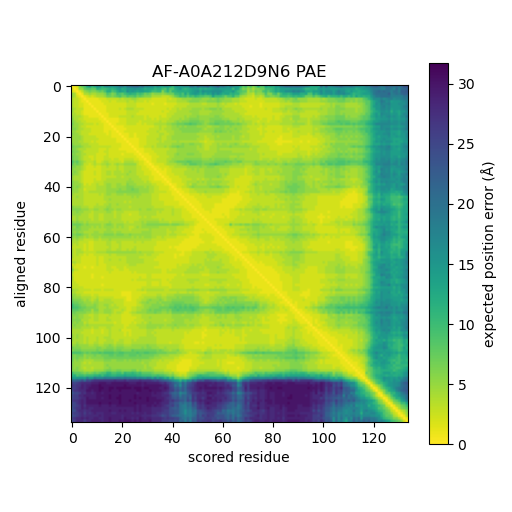N A 1 113 ? -11.579 -3.190 20.676 1.00 94.19 113 ASN A O 1
ATOM 924 N N . ILE A 1 114 ? -11.566 -1.374 19.361 1.00 92.50 114 ILE A N 1
ATOM 925 C CA . ILE A 1 114 ? -10.725 -0.558 20.235 1.00 92.50 114 ILE A CA 1
ATOM 926 C C . ILE A 1 114 ? -11.554 -0.096 21.433 1.00 92.50 114 ILE A C 1
ATOM 928 O O . ILE A 1 114 ? -12.548 0.616 21.290 1.00 92.50 114 ILE A O 1
ATOM 932 N N . ASN A 1 115 ? -11.114 -0.466 22.634 1.00 86.38 115 ASN A N 1
ATOM 933 C CA . ASN A 1 115 ? -11.701 0.035 23.868 1.00 86.38 115 ASN A CA 1
ATOM 934 C C . ASN A 1 115 ? -11.082 1.393 24.236 1.00 86.38 115 ASN A C 1
ATOM 936 O O . ASN A 1 115 ? -9.980 1.460 24.779 1.00 86.38 115 ASN A O 1
ATOM 940 N N . PHE A 1 116 ? -11.808 2.478 23.963 1.00 78.44 116 PHE A N 1
ATOM 941 C CA . PHE A 1 116 ? -11.364 3.844 24.269 1.00 78.44 116 PHE A CA 1
ATOM 942 C C . PHE A 1 116 ? -11.474 4.225 25.753 1.00 78.44 116 PHE A C 1
ATOM 944 O O . PHE A 1 116 ? -10.969 5.276 26.145 1.00 78.44 116 PHE A O 1
ATOM 951 N N . SER A 1 117 ? -12.126 3.404 26.581 1.00 74.88 117 SER A N 1
ATOM 952 C CA . SER A 1 117 ? -12.286 3.649 28.021 1.00 74.88 117 SER A CA 1
ATOM 953 C C . SER A 1 117 ? -11.043 3.263 28.829 1.00 74.88 117 SER A C 1
ATOM 955 O O . SER A 1 117 ? -10.879 3.719 29.956 1.00 74.88 117 SER A O 1
AT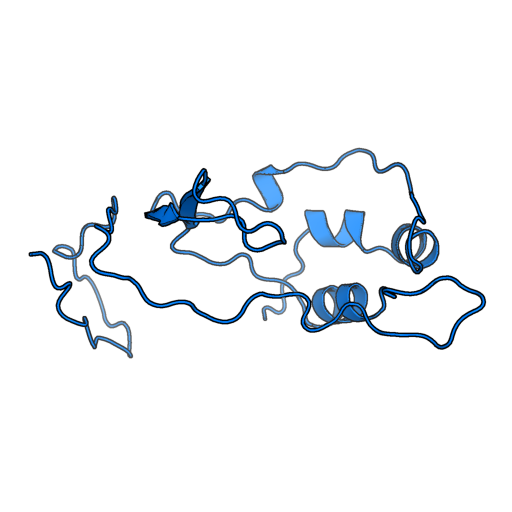OM 957 N N . LEU A 1 118 ? -10.141 2.461 28.254 1.00 61.72 118 LEU A N 1
ATOM 958 C CA . LEU A 1 118 ? -8.855 2.084 28.843 1.00 61.72 118 LEU A CA 1
ATOM 959 C C . LEU A 1 118 ? -7.766 3.109 28.466 1.00 61.72 118 LEU A C 1
ATOM 961 O O . LEU A 1 118 ? -6.783 2.772 27.810 1.00 61.72 118 LEU A O 1
ATOM 965 N N . GLN A 1 119 ? -7.930 4.384 28.835 1.00 56.28 119 GLN A N 1
ATOM 966 C CA . GLN A 1 119 ? -6.854 5.374 28.680 1.00 56.28 119 GLN A CA 1
ATOM 967 C C . GLN A 1 119 ? -5.782 5.161 29.760 1.00 56.28 119 GLN A C 1
ATOM 969 O O . GLN A 1 119 ? -5.896 5.663 30.875 1.00 56.28 119 GLN A O 1
ATOM 974 N N . GLY A 1 120 ? -4.730 4.410 29.426 1.00 50.38 120 GLY A N 1
ATOM 975 C CA . GLY A 1 120 ? -3.518 4.269 30.234 1.00 50.38 120 GLY A CA 1
ATOM 976 C C . GLY A 1 120 ? -2.294 4.872 29.538 1.00 50.38 120 GLY A C 1
ATOM 977 O O . GLY A 1 120 ? -1.844 4.324 28.540 1.00 50.38 120 GLY A O 1
ATOM 978 N N . LYS A 1 121 ? -1.765 5.956 30.130 1.00 47.53 121 LYS A N 1
ATOM 979 C CA . LYS A 1 121 ? -0.505 6.701 29.876 1.00 47.53 121 LYS A CA 1
ATOM 980 C C . LYS A 1 121 ? -0.312 7.376 28.501 1.00 47.53 121 LYS A C 1
ATOM 982 O O . LYS A 1 121 ? 0.052 6.747 27.519 1.00 47.53 121 LYS A O 1
ATOM 987 N N . ASP A 1 122 ? -0.489 8.702 28.524 1.00 51.91 122 ASP A N 1
ATOM 988 C CA . ASP A 1 122 ? 0.132 9.749 27.693 1.00 51.91 122 ASP A CA 1
ATOM 989 C C . ASP A 1 122 ? 0.508 9.401 26.244 1.00 51.91 122 ASP A C 1
ATOM 991 O O . ASP A 1 122 ? 1.672 9.205 25.897 1.00 51.91 122 ASP A O 1
ATOM 995 N N . CYS A 1 123 ? -0.485 9.482 25.355 1.00 46.03 123 CYS A N 1
ATOM 996 C CA . CYS A 1 123 ? -0.243 9.786 23.949 1.00 46.03 123 CYS A CA 1
ATOM 997 C C . CYS A 1 123 ? -0.262 11.321 23.760 1.00 46.03 123 CYS A C 1
ATOM 999 O O . CYS A 1 123 ? -1.275 11.953 24.068 1.00 46.03 123 CYS A O 1
ATOM 1001 N N . PRO A 1 124 ? 0.792 11.950 23.201 1.00 52.09 124 PRO A N 1
ATOM 1002 C CA . PRO A 1 124 ? 0.898 13.413 23.076 1.00 52.09 124 PRO A CA 1
ATOM 1003 C C . PRO A 1 124 ? -0.121 14.065 22.118 1.00 52.09 124 PRO A C 1
ATOM 1005 O O . PRO A 1 124 ? -0.148 15.284 21.993 1.00 52.09 124 PRO A O 1
ATOM 1008 N N . ASN A 1 125 ? -0.993 13.281 21.474 1.00 51.56 125 ASN A N 1
ATOM 1009 C CA . ASN A 1 125 ? -2.076 13.756 20.608 1.00 51.56 125 ASN A CA 1
ATOM 1010 C C . ASN A 1 125 ? -3.453 13.249 21.076 1.00 51.56 125 ASN A C 1
ATOM 1012 O O . ASN A 1 125 ? -4.249 12.740 20.290 1.00 51.56 125 ASN A O 1
ATOM 1016 N N . ASN A 1 126 ? -3.764 13.436 22.361 1.00 45.56 126 ASN A N 1
ATOM 1017 C CA . ASN A 1 126 ? -5.061 13.122 22.979 1.00 45.56 126 ASN A CA 1
ATOM 1018 C C . ASN A 1 126 ? -6.219 14.056 22.555 1.00 45.56 126 ASN A C 1
ATOM 1020 O O . ASN A 1 126 ? -7.092 14.391 23.355 1.00 45.56 126 ASN A O 1
ATOM 1024 N N . ARG A 1 127 ? -6.306 14.452 21.279 1.00 46.06 127 ARG A N 1
ATOM 1025 C CA . ARG A 1 127 ? -7.581 14.940 20.733 1.00 46.06 127 ARG A CA 1
ATOM 1026 C C . ARG A 1 127 ? -8.385 13.739 20.270 1.00 46.06 127 ARG A C 1
ATOM 1028 O O . ARG A 1 127 ? -8.425 13.429 19.083 1.00 46.06 127 ARG A O 1
ATOM 1035 N N . ALA A 1 128 ? -9.046 13.081 21.220 1.00 47.22 128 ALA A N 1
ATOM 1036 C CA . ALA A 1 128 ? -10.177 12.226 20.897 1.00 47.22 128 ALA A CA 1
ATOM 1037 C C . ALA A 1 128 ? -11.222 13.106 20.193 1.00 47.22 128 ALA A C 1
ATOM 1039 O O . ALA A 1 128 ? -11.962 13.852 20.837 1.00 47.22 128 ALA A O 1
ATOM 1040 N N . GLN A 1 129 ? -11.245 13.090 18.858 1.00 48.25 129 GLN A N 1
ATOM 1041 C CA . GLN A 1 129 ? -12.394 13.611 18.135 1.00 48.25 129 GLN A CA 1
ATOM 1042 C C . GLN A 1 129 ? -13.577 12.760 18.579 1.00 48.25 129 GLN A C 1
ATOM 1044 O O . GLN A 1 129 ? -13.548 11.536 18.451 1.00 48.25 129 GLN A O 1
ATOM 1049 N N . LYS A 1 130 ? -14.573 13.412 19.184 1.00 42.41 130 LYS A N 1
ATOM 1050 C CA . LYS A 1 130 ? -15.822 12.778 19.598 1.00 42.41 130 LYS A CA 1
ATOM 1051 C C . LYS A 1 130 ? -16.346 12.018 18.384 1.00 42.41 130 LYS A C 1
ATOM 1053 O O . LYS A 1 130 ? -16.716 12.648 17.393 1.00 42.41 130 LYS A O 1
ATOM 1058 N N . LEU A 1 131 ? -16.317 10.687 18.446 1.00 49.62 131 LEU A N 1
ATOM 1059 C CA . LEU A 1 131 ? -16.932 9.848 17.430 1.00 49.62 131 LEU A CA 1
ATOM 1060 C C . LEU A 1 131 ? -18.398 10.271 17.379 1.00 49.62 131 LEU A C 1
ATOM 1062 O O . LEU A 1 131 ? -19.126 10.125 18.362 1.00 49.62 131 LEU A O 1
ATOM 1066 N N . GLN A 1 132 ? -18.794 10.903 16.276 1.00 40.56 132 GLN A N 1
ATOM 1067 C CA . GLN A 1 132 ? -20.181 11.269 16.051 1.00 40.56 132 GLN A CA 1
ATOM 1068 C C . GLN A 1 132 ? -20.925 9.988 15.687 1.00 40.56 132 GLN A C 1
ATOM 1070 O O . GLN A 1 132 ? -21.103 9.668 14.518 1.00 40.56 132 GLN A O 1
ATOM 1075 N N . TYR A 1 133 ? -21.310 9.227 16.706 1.00 42.53 133 TYR A N 1
ATOM 1076 C CA . TYR A 1 133 ? -22.390 8.269 16.566 1.00 42.53 133 TYR A CA 1
ATOM 1077 C C . TYR A 1 133 ? -23.685 9.084 16.466 1.00 42.53 133 TYR A C 1
ATOM 1079 O O . TYR A 1 133 ? -24.008 9.851 17.377 1.00 42.53 133 TYR A O 1
ATOM 1087 N N . ARG A 1 134 ? -24.375 8.974 15.333 1.00 37.91 134 ARG A N 1
ATOM 1088 C CA . ARG A 1 134 ? -25.816 9.212 15.251 1.00 37.91 134 ARG A CA 1
ATOM 1089 C C . ARG A 1 134 ? -26.494 7.862 15.130 1.00 37.91 134 ARG A C 1
ATOM 1091 O O . ARG A 1 134 ? -25.933 7.017 14.399 1.00 37.91 134 ARG A O 1
#

Sequence (134 aa):
VSDSSNPFLNRMLNRDTITRITYKNDAYLLQGLNIEELYPETSSFITYDGSMTIPPCYETANWIIMNKPVYITRMQMHSLRLLSQNQPSQIFLSMSDNFRPVQSLNNRCIRTNINFSLQGKDCPNNRAQKLQYR

Mean predicted aligned error: 7.65 Å

Solvent-accessible surface area (backbone atoms only — not comparable to full-atom values): 8707 Å² total; per-residue (Å²): 121,37,95,57,70,39,67,48,54,53,68,62,57,29,73,77,45,43,70,51,42,29,34,50,89,48,71,77,93,82,78,92,78,55,71,70,68,68,53,40,100,56,92,40,34,39,34,36,80,39,50,46,80,52,89,90,42,54,77,80,33,77,47,77,46,66,76,47,78,74,58,38,23,68,66,61,56,49,55,58,43,65,24,26,68,32,48,88,92,45,76,88,36,59,49,56,86,83,68,67,78,93,73,84,70,85,86,61,70,78,46,64,77,64,68,80,86,71,81,76,82,89,63,100,73,78,72,75,71,77,78,81,80,127

InterPro domains:
  IPR001148 Alpha carbonic anhydrase domain [PF00194] (5-113)
  IPR001148 Alpha carbonic anhydrase domain [PS51144] (1-114)
  IPR001148 Alpha carbonic anhydrase domain [SM01057] (2-114)
  IPR023561 Carbonic anhy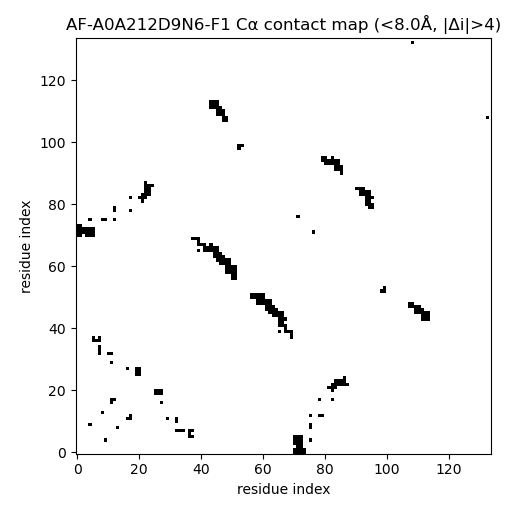drase, alpha-class [PTHR18952] (4-108)
  IPR036398 Alpha carbonic anhydrase domain superfamily [G3DSA:3.10.200.10] (1-122)
  IPR036398 Alpha carbonic anhydrase domain superfamily [SSF51069] (4-113)

pLDDT: mean 87.27, std 15.67, range [37.91, 97.62]

Organism: Cervus elaphus hippelaphus (NCBI:txid46360)

Foldseek 3Di:
DDPDAQPLLCQCLPPVNLVQQQAPPGDDDGPDHDCVSQPDPDPKWKWWFAFDFDPPTDRPDIDTGTPGHDDHDPVSVVSQQSHAHHHPVDDGDTPPPVGHDDDDPVLTDMDIPDDPVPDDDDDPPPPPPPPPDD

Secondary structure (DSSP, 8-state):
--SSPPHHHHHHTSHHHHHHS-STT------S--GGGGS-S---EEEEEE--SSTT--S-EEEEEESSPPP--HHHHHHHHT-BSS-TTS---B-TT--PPP---TTPPPEE---TT---S--TT---------

Nearest PDB structures (foldseek):
  3mdz-assembly1_A  TM=9.548E-01  e=6.724E-08  Homo sapiens
  1yo2-assembly1_A  TM=9.573E-01  e=1.054E-07  Homo sapiens
  1keq-assembly2_B  TM=9.634E-01  e=1.653E-07  Mus musculus
  8vzg-assembly1_A  TM=9.551E-01  e=2.279E-07  Homo sapiens
  1dmy-assembly2_B  TM=9.275E-01  e=2.137E-07  Mus musculus

Radius of gyration: 18.94 Å; Cα contacts (8 Å, |Δi|>4): 162; chains: 1; bounding box: 44×33×55 Å